Protein AF-A0A952XB92-F1 (afdb_monomer_lite)

Foldseek 3Di:
DDDDDDPDDPDPPPPPPQDWAAAPPPRDIDRPDDPVVVVRHDPVRVQVVQQVVCCVPVVGGDPVVPPLPPDQAAFADPVLFVVLCVVVVCAFPFARDNPQKGKDFPDPSHRNPPDDSVRIGIHHPCVVVVNDDGPDPDDDDD

Sequence (142 aa):
MTRPIDLDERMPVRHALFTTASCALCGAEIHVQFEYQQRGLCGFCADAAANLFMLAHAGEPLTWREQRASGKPKPVPEPMRWIVWQRDGFKCGRCGSSDMLRAVPKERGADGDKLPPEAIETVCNRCLSGRGHRKRRRGGGE

Structure (mmCIF, N/CA/C/O backbone):
data_AF-A0A952XB92-F1
#
_entry.id   AF-A0A952XB92-F1
#
loop_
_atom_site.group_PDB
_atom_site.id
_atom_site.type_symbol
_atom_site.label_atom_id
_atom_site.label_alt_id
_atom_site.label_comp_id
_atom_site.label_asym_id
_atom_site.label_entity_id
_atom_site.label_seq_id
_atom_site.pdbx_PDB_ins_code
_atom_site.Cartn_x
_atom_site.Cartn_y
_atom_site.Cartn_z
_atom_site.occupancy
_atom_site.B_iso_or_equiv
_atom_site.auth_seq_id
_atom_site.auth_comp_id
_atom_site.auth_asym_id
_atom_site.auth_atom_id
_atom_site.pdbx_PDB_model_num
ATOM 1 N N . MET A 1 1 ? 51.269 -44.741 -37.915 1.00 41.28 1 MET A N 1
ATOM 2 C CA . MET A 1 1 ? 52.158 -43.897 -37.088 1.00 41.28 1 MET A CA 1
ATOM 3 C C . MET A 1 1 ? 51.330 -42.740 -36.551 1.00 41.28 1 MET A C 1
ATOM 5 O O . MET A 1 1 ? 51.123 -41.759 -37.250 1.00 41.28 1 MET A O 1
ATOM 9 N N . THR A 1 2 ? 50.742 -42.918 -35.373 1.00 42.47 2 THR A N 1
ATOM 10 C CA . THR A 1 2 ? 49.904 -41.928 -34.683 1.00 42.47 2 THR A CA 1
ATOM 11 C C . THR A 1 2 ? 50.809 -40.945 -33.944 1.00 42.47 2 THR A C 1
ATOM 13 O O . THR A 1 2 ? 51.633 -41.357 -33.132 1.00 42.47 2 THR A O 1
ATOM 16 N N . ARG A 1 3 ? 50.701 -39.653 -34.267 1.00 45.12 3 ARG A N 1
ATOM 17 C CA . ARG A 1 3 ? 51.395 -38.585 -33.534 1.00 45.12 3 ARG A CA 1
ATOM 18 C C . ARG A 1 3 ? 50.714 -38.386 -32.172 1.00 45.12 3 ARG A C 1
ATOM 20 O O . ARG A 1 3 ? 49.483 -38.429 -32.134 1.00 45.12 3 ARG A O 1
ATOM 27 N N . PRO A 1 4 ? 51.466 -38.184 -31.079 1.00 48.16 4 PRO A N 1
ATOM 28 C CA . PRO A 1 4 ? 50.875 -37.843 -29.794 1.00 48.16 4 PRO A CA 1
ATOM 29 C C . PRO A 1 4 ? 50.261 -36.440 -29.875 1.00 48.16 4 PRO A C 1
ATOM 31 O O . PRO A 1 4 ? 50.814 -35.549 -30.519 1.00 48.16 4 PRO A O 1
ATOM 34 N N . ILE A 1 5 ? 49.092 -36.274 -29.259 1.00 54.22 5 ILE A N 1
ATOM 35 C CA . ILE A 1 5 ? 48.446 -34.974 -29.081 1.00 54.22 5 ILE A CA 1
ATOM 36 C C . ILE A 1 5 ? 49.160 -34.305 -27.908 1.00 54.22 5 ILE A C 1
ATOM 38 O O . ILE A 1 5 ? 49.138 -34.826 -26.794 1.00 54.22 5 ILE A O 1
ATOM 42 N N . ASP A 1 6 ? 49.831 -33.196 -28.197 1.00 47.94 6 ASP A N 1
ATOM 43 C CA . ASP A 1 6 ? 50.475 -32.333 -27.213 1.00 47.94 6 ASP A CA 1
ATOM 44 C C . ASP A 1 6 ? 49.399 -31.749 -26.280 1.00 47.94 6 ASP A C 1
ATOM 46 O O . ASP A 1 6 ? 48.475 -31.069 -26.728 1.00 47.94 6 ASP A O 1
ATOM 50 N N . LEU A 1 7 ? 49.477 -32.073 -24.988 1.00 49.56 7 LEU A N 1
ATOM 51 C CA . LEU A 1 7 ? 48.566 -31.616 -23.928 1.00 49.56 7 LEU A CA 1
ATOM 52 C C . LEU A 1 7 ? 49.181 -30.432 -23.166 1.00 49.56 7 LEU A C 1
ATOM 54 O O . LEU A 1 7 ? 49.143 -30.394 -21.937 1.00 49.56 7 LEU A O 1
ATOM 58 N N . ASP A 1 8 ? 49.758 -29.468 -23.883 1.00 49.62 8 ASP A N 1
ATOM 59 C CA . ASP A 1 8 ? 50.316 -28.260 -23.267 1.00 49.62 8 ASP A CA 1
ATOM 60 C C . ASP A 1 8 ? 49.952 -26.987 -24.043 1.00 49.62 8 ASP A C 1
ATOM 62 O O . ASP A 1 8 ? 50.792 -26.196 -24.461 1.00 49.62 8 ASP A O 1
ATOM 66 N N . GLU A 1 9 ? 48.649 -26.757 -24.207 1.00 47.06 9 GLU A N 1
ATOM 67 C CA . GLU A 1 9 ? 48.127 -25.409 -24.421 1.00 47.06 9 GLU A CA 1
ATOM 68 C C . GLU A 1 9 ? 47.341 -24.993 -23.181 1.00 47.06 9 GLU A C 1
ATOM 70 O O . GLU A 1 9 ? 46.121 -25.145 -23.077 1.00 47.06 9 GLU A O 1
ATOM 75 N N . ARG A 1 10 ? 48.074 -24.447 -22.206 1.00 50.38 10 ARG A N 1
ATOM 76 C CA . ARG A 1 10 ? 47.505 -23.575 -21.178 1.00 50.38 10 ARG A CA 1
ATOM 77 C C . ARG A 1 10 ? 46.726 -22.468 -21.884 1.00 50.38 10 ARG A C 1
ATOM 79 O O . ARG A 1 10 ? 47.305 -21.488 -22.349 1.00 50.38 10 ARG A O 1
ATOM 86 N N . MET A 1 11 ? 45.408 -22.641 -21.968 1.00 45.53 11 MET A N 1
ATOM 87 C CA . MET A 1 11 ? 44.497 -21.609 -22.443 1.00 45.53 11 MET A CA 1
ATOM 88 C C . MET A 1 11 ? 44.779 -20.321 -21.661 1.00 45.53 11 MET A C 1
ATOM 90 O O . MET A 1 11 ? 44.804 -20.364 -20.425 1.00 45.53 11 MET A O 1
ATOM 94 N N . PRO A 1 12 ? 44.962 -19.167 -22.325 1.00 45.03 12 PRO A N 1
ATOM 95 C CA . PRO A 1 12 ? 44.914 -17.913 -21.605 1.00 45.03 12 PRO A CA 1
ATOM 96 C C . PRO A 1 12 ? 43.539 -17.850 -20.948 1.00 45.03 12 PRO A C 1
ATOM 98 O O . PRO A 1 12 ? 42.518 -18.029 -21.619 1.00 45.03 12 PRO A O 1
ATOM 101 N N . VAL A 1 13 ? 43.520 -17.634 -19.632 1.00 49.28 13 VAL A N 1
ATOM 102 C CA . VAL A 1 13 ? 42.318 -17.271 -18.887 1.00 49.28 13 VAL A CA 1
ATOM 103 C C . VAL A 1 13 ? 41.798 -16.011 -19.565 1.00 49.28 13 VAL A C 1
ATOM 105 O O . VAL A 1 13 ? 42.280 -14.909 -19.313 1.00 49.28 13 VAL A O 1
ATOM 108 N N . ARG A 1 14 ? 40.890 -16.177 -20.532 1.00 48.19 14 ARG A N 1
ATOM 109 C CA . ARG A 1 14 ? 40.203 -15.062 -21.161 1.00 48.19 14 ARG A CA 1
ATOM 110 C C . ARG A 1 14 ? 39.457 -14.411 -20.016 1.00 48.19 14 ARG A C 1
ATOM 112 O O . ARG A 1 14 ? 38.478 -14.973 -19.532 1.00 48.19 14 ARG A O 1
ATOM 119 N N . HIS A 1 15 ? 39.946 -13.262 -19.552 1.00 45.81 15 HIS A N 1
ATOM 120 C CA . HIS A 1 15 ? 39.108 -12.313 -18.844 1.00 45.81 15 HIS A CA 1
ATOM 121 C C . HIS A 1 15 ? 37.810 -12.258 -19.640 1.00 45.81 15 HIS A C 1
ATOM 123 O O . HIS A 1 15 ? 37.840 -11.908 -20.822 1.00 45.81 15 HIS A O 1
ATOM 129 N N . ALA A 1 16 ? 36.717 -12.747 -19.052 1.00 50.38 16 ALA A N 1
ATOM 130 C CA . ALA A 1 16 ? 35.415 -12.681 -19.676 1.00 50.38 16 ALA A CA 1
ATOM 131 C C . ALA A 1 16 ? 35.172 -11.196 -19.927 1.00 50.38 16 ALA A C 1
ATOM 133 O O . ALA A 1 16 ? 34.921 -10.434 -18.996 1.00 50.38 16 ALA A O 1
ATOM 134 N N . LEU A 1 17 ? 35.371 -10.766 -21.172 1.00 53.34 17 LEU A N 1
ATOM 135 C CA . LEU A 1 17 ? 34.982 -9.447 -21.616 1.00 53.34 17 LEU A CA 1
ATOM 136 C C . LEU A 1 17 ? 33.471 -9.459 -21.459 1.00 53.34 17 LEU A C 1
ATOM 138 O O . LEU A 1 17 ? 32.770 -10.062 -22.273 1.00 53.34 17 LEU A O 1
ATOM 142 N N . PHE A 1 18 ? 32.984 -8.910 -20.345 1.00 56.97 18 PHE A N 1
ATOM 143 C CA . PHE A 1 18 ? 31.567 -8.682 -20.145 1.00 56.97 18 PHE A CA 1
ATOM 144 C C . PHE A 1 18 ? 31.101 -7.942 -21.388 1.00 56.97 18 PHE A C 1
ATOM 146 O O . PHE A 1 18 ? 31.520 -6.813 -21.632 1.00 56.97 18 PHE A O 1
ATOM 153 N N . THR A 1 19 ? 30.334 -8.626 -22.234 1.00 75.50 19 THR A N 1
ATOM 154 C CA . THR A 1 19 ? 29.838 -8.009 -23.454 1.00 75.50 19 THR A CA 1
ATOM 155 C C . THR A 1 19 ? 28.846 -6.960 -22.991 1.00 75.50 19 THR A C 1
ATOM 157 O O . THR A 1 19 ? 27.830 -7.291 -22.374 1.00 75.50 19 THR A O 1
ATOM 160 N N . THR A 1 20 ? 29.205 -5.696 -23.179 1.00 80.38 20 THR A N 1
ATOM 161 C CA . THR A 1 20 ? 28.315 -4.577 -22.918 1.00 80.38 20 THR A CA 1
ATOM 162 C C . THR A 1 20 ? 27.513 -4.300 -24.182 1.00 80.38 20 THR A C 1
ATOM 164 O O . THR A 1 20 ? 28.023 -4.368 -25.300 1.00 80.38 20 THR A O 1
ATOM 167 N N . ALA A 1 21 ? 26.220 -4.061 -24.009 1.00 85.44 21 ALA A N 1
ATOM 168 C CA . ALA A 1 21 ? 25.289 -3.703 -25.070 1.00 85.44 21 ALA A CA 1
ATOM 169 C C . ALA A 1 21 ? 24.473 -2.486 -24.628 1.00 85.44 21 ALA A C 1
ATOM 171 O 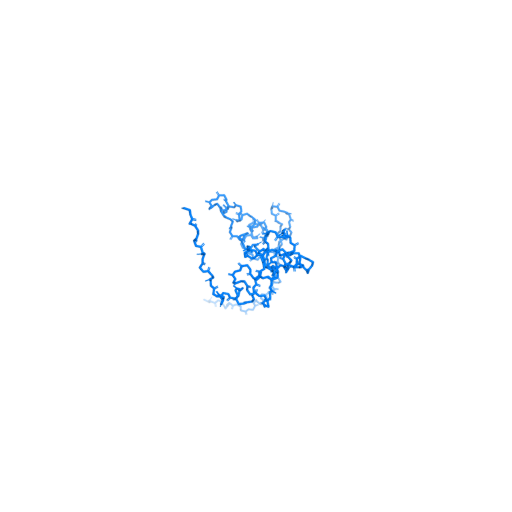O . ALA A 1 21 ? 24.442 -2.153 -23.445 1.00 85.44 21 ALA A O 1
ATOM 172 N N . SER A 1 22 ? 23.789 -1.826 -25.556 1.00 92.31 22 SER A N 1
ATOM 173 C CA . SER A 1 22 ? 22.835 -0.767 -25.229 1.00 92.31 22 SER A CA 1
ATOM 174 C C . SER A 1 22 ? 21.402 -1.285 -25.309 1.00 92.31 22 SER A C 1
ATOM 176 O O . SER A 1 22 ? 21.061 -2.134 -26.136 1.00 92.31 22 SER A O 1
ATOM 178 N N . CYS A 1 23 ? 20.540 -0.779 -24.430 1.00 94.44 23 CYS A N 1
ATOM 179 C CA . CYS A 1 23 ? 19.125 -1.092 -24.481 1.00 94.44 23 CYS A CA 1
ATOM 180 C C . CYS A 1 23 ? 18.481 -0.443 -25.705 1.00 94.44 23 CYS A C 1
ATOM 182 O O . CYS A 1 23 ? 18.512 0.778 -25.841 1.00 94.44 23 CYS A O 1
ATOM 184 N N . ALA A 1 24 ? 17.802 -1.232 -26.533 1.00 93.69 24 ALA A N 1
ATOM 185 C CA . ALA A 1 24 ? 17.100 -0.746 -27.717 1.00 93.69 24 ALA A CA 1
ATOM 186 C C . ALA A 1 24 ? 15.928 0.201 -27.393 1.00 93.69 24 ALA A C 1
ATOM 188 O O . ALA A 1 24 ? 15.530 0.987 -28.247 1.00 93.69 24 ALA A O 1
ATOM 189 N N . LEU A 1 25 ? 15.372 0.135 -26.176 1.00 93.62 25 LEU A N 1
ATOM 190 C CA . LEU A 1 25 ? 14.232 0.964 -25.768 1.00 93.62 25 LEU A CA 1
ATOM 191 C C . LEU A 1 25 ? 14.638 2.241 -25.031 1.00 93.62 25 LEU A C 1
ATOM 193 O O . LEU A 1 25 ? 14.057 3.291 -25.281 1.00 93.62 25 LEU A O 1
ATOM 197 N N . CYS A 1 26 ? 15.606 2.167 -24.114 1.00 94.44 26 CYS A N 1
ATOM 198 C CA . CYS A 1 26 ? 15.967 3.308 -23.264 1.00 94.44 26 CYS A CA 1
ATOM 199 C C . CYS A 1 26 ? 17.422 3.771 -23.398 1.00 94.44 26 CYS A C 1
ATOM 201 O O . CYS A 1 26 ? 17.816 4.716 -22.722 1.00 94.44 26 CYS A O 1
ATOM 203 N N . GLY A 1 27 ? 18.238 3.108 -24.220 1.00 92.62 27 GLY A N 1
ATOM 204 C CA . GLY A 1 27 ? 19.648 3.452 -24.417 1.00 92.62 27 GLY A CA 1
ATOM 205 C C . GLY A 1 27 ? 20.574 3.124 -23.241 1.00 92.62 27 GLY A C 1
ATOM 206 O O . GLY A 1 27 ? 21.768 3.387 -23.339 1.00 92.62 27 GLY A O 1
ATOM 207 N N . ALA A 1 28 ? 20.066 2.545 -22.147 1.00 90.75 28 ALA A N 1
ATOM 208 C CA . ALA A 1 28 ? 20.882 2.185 -20.987 1.00 90.75 28 ALA A CA 1
ATOM 209 C C . ALA A 1 28 ? 21.967 1.161 -21.347 1.00 90.75 28 ALA A C 1
ATOM 211 O O . ALA A 1 28 ? 21.714 0.243 -22.128 1.00 90.75 28 ALA A O 1
ATOM 212 N N . GLU A 1 29 ? 23.144 1.283 -20.738 1.00 92.56 29 GLU A N 1
ATOM 213 C CA . GLU A 1 29 ? 24.196 0.274 -20.847 1.00 92.56 29 GLU A CA 1
ATOM 214 C C . GLU A 1 29 ? 23.787 -1.006 -20.102 1.00 92.56 29 GLU A C 1
ATOM 216 O O . GLU A 1 29 ? 23.246 -0.972 -18.995 1.00 92.56 29 GLU A O 1
ATOM 221 N N . ILE A 1 30 ? 24.010 -2.152 -20.738 1.00 91.81 30 ILE A N 1
ATOM 222 C CA . ILE A 1 30 ? 23.609 -3.471 -20.265 1.00 91.81 30 ILE A CA 1
ATOM 223 C C . ILE A 1 30 ? 24.833 -4.374 -20.238 1.00 91.81 30 ILE A C 1
ATOM 225 O O . ILE A 1 30 ? 25.478 -4.587 -21.261 1.00 91.81 30 ILE A O 1
ATOM 229 N N . HIS A 1 31 ? 25.079 -5.002 -19.093 1.00 90.25 31 HIS A N 1
ATOM 230 C CA . HIS A 1 31 ? 25.948 -6.171 -19.018 1.00 90.25 31 HIS A CA 1
ATOM 231 C C . HIS A 1 31 ? 25.152 -7.413 -19.406 1.00 90.25 31 HIS A C 1
ATOM 233 O O . HIS A 1 31 ? 24.163 -7.742 -18.749 1.00 90.25 31 HIS A O 1
ATOM 239 N N . VAL A 1 32 ? 25.565 -8.093 -20.473 1.00 86.12 32 VAL A N 1
ATOM 240 C CA . VAL A 1 32 ? 24.842 -9.253 -20.997 1.00 86.12 32 VAL A CA 1
ATOM 241 C C . VAL A 1 32 ? 25.096 -10.479 -20.113 1.00 86.12 32 VAL A C 1
ATOM 243 O O . VAL A 1 32 ? 26.168 -11.077 -20.146 1.00 86.12 32 VAL A O 1
ATOM 246 N N . GLN A 1 33 ? 24.094 -10.846 -19.316 1.00 89.31 33 GLN A N 1
ATOM 247 C CA . GLN A 1 33 ? 24.065 -12.019 -18.431 1.00 89.31 33 GLN A CA 1
ATOM 248 C C . GLN A 1 33 ? 22.853 -12.925 -18.708 1.00 89.31 33 GLN A C 1
ATOM 250 O O . GLN A 1 33 ? 22.948 -14.142 -18.586 1.00 89.31 33 GLN A O 1
ATOM 255 N N . PHE A 1 34 ? 21.724 -12.342 -19.113 1.00 89.75 34 PHE A N 1
ATOM 256 C CA . PHE A 1 34 ? 20.452 -13.021 -19.360 1.00 89.75 34 PHE A CA 1
ATOM 257 C C . PHE A 1 34 ? 20.031 -12.937 -20.835 1.00 89.75 34 PHE A C 1
ATOM 259 O O . PHE A 1 34 ? 20.431 -12.028 -21.562 1.00 89.75 34 PHE A O 1
ATOM 266 N N . GLU A 1 35 ? 19.166 -13.852 -21.283 1.00 90.62 35 GLU A N 1
ATOM 267 C CA . GLU A 1 35 ? 18.726 -13.921 -22.687 1.00 90.62 35 GLU A CA 1
ATOM 268 C C . GLU A 1 35 ? 18.015 -12.636 -23.155 1.00 90.62 35 GLU A C 1
ATOM 270 O O . GLU A 1 35 ? 18.244 -12.163 -24.267 1.00 90.62 35 GLU A O 1
ATOM 275 N N . TYR A 1 36 ? 17.212 -11.997 -22.297 1.00 90.69 36 TYR A N 1
ATOM 276 C CA . TYR A 1 36 ? 16.559 -10.728 -22.647 1.00 90.69 36 TYR A CA 1
ATOM 277 C C . TYR A 1 36 ? 17.574 -9.594 -22.904 1.00 90.69 36 TYR A C 1
ATOM 279 O O . TYR A 1 36 ? 17.312 -8.707 -23.714 1.00 90.69 36 TYR A O 1
ATOM 287 N N . GLN A 1 37 ? 18.760 -9.653 -22.286 1.00 92.69 37 GLN A N 1
ATOM 288 C CA . GLN A 1 37 ? 19.850 -8.696 -22.511 1.00 92.69 37 GLN A CA 1
ATOM 289 C C . GLN A 1 37 ? 20.569 -8.963 -23.832 1.00 92.69 37 GLN A C 1
ATOM 291 O O . GLN A 1 37 ? 20.923 -8.014 -24.526 1.00 92.69 37 GLN A O 1
ATOM 296 N N . GLN A 1 38 ? 20.709 -10.234 -24.228 1.00 89.88 38 GLN A N 1
ATOM 297 C CA . GLN A 1 38 ? 21.206 -10.605 -25.562 1.00 89.88 38 GLN A CA 1
ATOM 298 C C . GLN A 1 38 ? 20.285 -10.085 -26.677 1.00 89.88 38 GLN A C 1
ATOM 300 O O . GLN A 1 38 ? 20.742 -9.793 -27.777 1.00 89.88 38 GLN A O 1
ATOM 305 N N . ARG A 1 39 ? 18.991 -9.915 -26.377 1.00 90.44 39 ARG A N 1
ATOM 306 C CA . ARG A 1 39 ? 17.988 -9.309 -27.270 1.00 90.44 39 ARG A CA 1
ATOM 307 C C . ARG A 1 39 ? 17.927 -7.776 -27.184 1.00 90.44 39 ARG A C 1
ATOM 309 O O . ARG A 1 39 ? 17.035 -7.174 -27.772 1.00 90.44 39 ARG A O 1
ATOM 316 N N . GLY A 1 40 ? 18.848 -7.140 -26.455 1.00 92.62 40 GLY A N 1
ATOM 317 C CA . GLY A 1 40 ? 18.946 -5.681 -26.362 1.00 92.62 40 GLY A CA 1
ATOM 318 C C . GLY A 1 40 ? 17.968 -5.032 -25.379 1.00 92.62 40 GLY A C 1
ATOM 319 O O . GLY A 1 40 ? 17.680 -3.842 -25.502 1.00 92.62 40 GLY A O 1
ATOM 320 N N . LEU A 1 41 ? 17.434 -5.765 -24.398 1.00 94.69 41 LEU A N 1
ATOM 321 C CA . LEU A 1 41 ? 16.574 -5.193 -23.357 1.00 94.69 41 LEU A CA 1
ATOM 322 C C . LEU A 1 41 ? 17.295 -5.139 -22.011 1.00 94.69 41 LEU A C 1
ATOM 324 O O . LEU A 1 41 ? 17.883 -6.120 -21.558 1.00 94.69 41 LEU A O 1
ATOM 328 N N . CYS A 1 42 ? 17.224 -3.995 -21.330 1.00 94.75 42 CYS A N 1
ATOM 329 C CA . CYS A 1 42 ? 17.617 -3.925 -19.927 1.00 94.75 42 CYS A CA 1
ATOM 330 C C . CYS A 1 42 ? 16.528 -4.573 -19.059 1.00 94.75 42 CYS A C 1
ATOM 332 O O . CYS A 1 42 ? 15.390 -4.740 -19.502 1.00 94.75 42 CYS A O 1
ATOM 334 N N . GLY A 1 43 ? 16.855 -4.919 -17.810 1.00 90.75 43 GLY A N 1
ATOM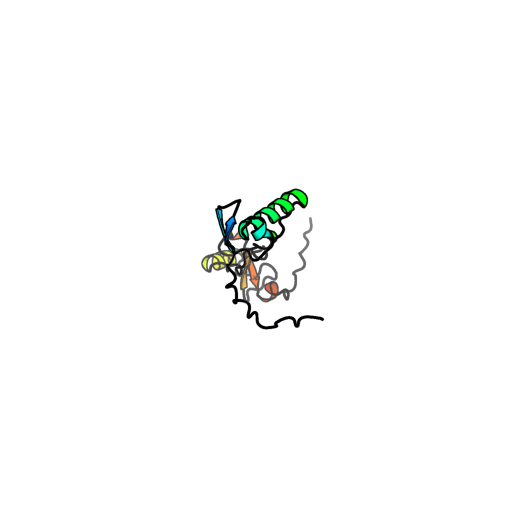 335 C CA . GLY A 1 43 ? 15.906 -5.600 -16.918 1.00 90.75 43 GLY A CA 1
ATOM 336 C C . GLY A 1 43 ? 14.604 -4.819 -16.718 1.00 90.75 43 GLY A C 1
ATOM 337 O O . GLY A 1 43 ? 13.526 -5.399 -16.765 1.00 90.75 43 GLY A O 1
ATOM 338 N N . PHE A 1 44 ? 14.696 -3.493 -16.595 1.00 92.06 44 PHE A N 1
ATOM 339 C CA . PHE A 1 44 ? 13.527 -2.628 -16.433 1.00 92.06 44 PHE A CA 1
ATOM 340 C C . PHE A 1 44 ? 12.619 -2.630 -17.670 1.00 92.06 44 PHE A C 1
ATOM 342 O O . PHE A 1 44 ? 11.410 -2.808 -17.564 1.00 92.06 44 PHE A O 1
ATOM 349 N N . CYS A 1 45 ? 13.200 -2.471 -18.860 1.00 94.56 45 CYS A N 1
ATOM 350 C CA . CYS A 1 45 ? 12.445 -2.479 -20.109 1.00 94.56 45 CYS A CA 1
ATOM 351 C C . CYS A 1 45 ? 11.863 -3.861 -20.434 1.00 94.56 45 CYS A C 1
ATOM 353 O O . CYS A 1 45 ? 10.770 -3.937 -20.989 1.00 94.56 45 CYS A O 1
ATOM 355 N N . ALA A 1 46 ? 12.558 -4.941 -20.070 1.00 95.19 46 ALA A N 1
ATOM 356 C CA . ALA A 1 46 ? 12.046 -6.301 -20.202 1.00 95.19 46 ALA A CA 1
ATOM 357 C C . ALA A 1 46 ? 10.840 -6.546 -19.279 1.00 95.19 46 ALA A C 1
ATOM 359 O O . ALA A 1 46 ? 9.818 -7.050 -19.744 1.00 95.19 46 ALA A O 1
ATOM 360 N N . ASP A 1 47 ? 10.918 -6.130 -18.008 1.00 93.06 47 ASP A N 1
ATOM 361 C CA . ASP A 1 47 ? 9.788 -6.198 -17.071 1.00 93.06 47 ASP A CA 1
ATOM 362 C C . ASP A 1 47 ? 8.597 -5.368 -17.574 1.00 93.06 47 ASP A C 1
ATOM 364 O O . ASP A 1 47 ? 7.468 -5.858 -17.621 1.00 93.06 47 ASP A O 1
ATOM 368 N N . ALA A 1 48 ? 8.841 -4.143 -18.046 1.00 91.94 48 ALA A N 1
ATOM 369 C CA . ALA A 1 48 ? 7.783 -3.295 -18.582 1.00 91.94 48 ALA A CA 1
ATOM 370 C C . ALA A 1 48 ? 7.103 -3.909 -19.814 1.00 91.94 48 ALA A C 1
ATOM 372 O O . ALA A 1 48 ? 5.874 -3.943 -19.885 1.00 91.94 48 ALA A O 1
ATOM 373 N N . ALA A 1 49 ? 7.882 -4.446 -20.758 1.00 94.50 49 ALA A N 1
ATOM 374 C CA . ALA A 1 49 ? 7.347 -5.121 -21.936 1.00 94.50 49 ALA A CA 1
ATOM 375 C C . ALA A 1 49 ? 6.507 -6.353 -21.558 1.00 94.50 49 ALA A C 1
ATOM 377 O O . ALA A 1 49 ? 5.411 -6.534 -22.091 1.00 94.50 49 ALA A O 1
ATOM 378 N N . ALA A 1 50 ? 6.974 -7.164 -20.603 1.00 94.00 50 ALA A N 1
ATOM 379 C CA . ALA A 1 50 ? 6.244 -8.335 -20.123 1.00 94.00 50 ALA A CA 1
ATOM 380 C C . ALA A 1 50 ? 4.911 -7.954 -19.453 1.00 94.00 50 ALA A C 1
ATOM 382 O O . ALA A 1 50 ? 3.879 -8.569 -19.727 1.00 94.00 50 ALA A O 1
ATOM 383 N N . ASN A 1 51 ? 4.902 -6.913 -18.616 1.00 93.56 51 ASN A N 1
ATOM 384 C CA . ASN A 1 51 ? 3.681 -6.444 -17.961 1.00 93.56 51 ASN A CA 1
ATOM 385 C C . ASN A 1 51 ? 2.676 -5.841 -18.944 1.00 93.56 51 ASN A C 1
ATOM 387 O O . ASN A 1 51 ? 1.488 -6.135 -18.833 1.00 93.56 51 ASN A O 1
ATOM 391 N N . LEU A 1 52 ? 3.131 -5.044 -19.916 1.00 94.00 52 LEU A N 1
ATOM 392 C CA . LEU A 1 52 ? 2.262 -4.497 -20.963 1.00 94.00 52 LEU A CA 1
ATOM 393 C C . LEU A 1 52 ? 1.649 -5.606 -21.824 1.00 94.00 52 LEU A C 1
ATOM 395 O O . LEU A 1 52 ? 0.457 -5.557 -22.125 1.00 94.00 52 LEU A O 1
ATOM 399 N N . PHE A 1 53 ? 2.435 -6.627 -22.174 1.00 95.50 53 PHE A N 1
ATOM 400 C CA . PHE A 1 53 ? 1.936 -7.788 -22.904 1.00 95.50 53 PHE A CA 1
ATOM 401 C C . PHE A 1 53 ? 0.837 -8.511 -22.119 1.00 95.50 53 PHE A C 1
ATOM 403 O O . PHE A 1 53 ? -0.246 -8.751 -22.654 1.00 95.50 53 PHE A O 1
ATOM 410 N N . MET A 1 54 ? 1.084 -8.815 -20.843 1.00 94.88 54 MET A N 1
ATOM 411 C CA . MET A 1 54 ? 0.108 -9.505 -19.998 1.00 94.88 54 MET A CA 1
ATOM 412 C C . MET A 1 54 ? -1.147 -8.663 -19.767 1.00 94.88 54 MET A C 1
ATOM 414 O O . MET A 1 54 ? -2.256 -9.183 -19.863 1.00 94.88 54 MET A O 1
ATOM 418 N N . LEU A 1 55 ? -1.003 -7.352 -19.575 1.00 88.88 55 LEU A N 1
ATOM 419 C CA . LEU A 1 55 ? -2.146 -6.454 -19.449 1.00 88.88 55 LEU A CA 1
ATOM 420 C C . LEU A 1 55 ? -3.023 -6.475 -20.710 1.00 88.88 55 LEU A C 1
ATOM 422 O O . LEU A 1 55 ? -4.245 -6.530 -20.597 1.00 88.88 55 LEU A O 1
ATOM 426 N N . ALA A 1 56 ? -2.411 -6.486 -21.897 1.00 95.25 56 ALA A N 1
ATOM 427 C CA . ALA A 1 56 ? -3.133 -6.511 -23.166 1.00 95.25 56 ALA A CA 1
ATOM 428 C C . ALA A 1 56 ? -3.855 -7.844 -23.445 1.00 95.25 56 ALA A C 1
ATOM 430 O O . ALA A 1 56 ? -4.896 -7.834 -24.097 1.00 95.25 56 ALA A O 1
ATOM 431 N N . HIS A 1 57 ? -3.332 -8.977 -22.962 1.00 96.75 57 HIS A N 1
ATOM 432 C CA . HIS A 1 57 ? -3.840 -10.310 -23.332 1.00 96.75 57 HIS A CA 1
ATOM 433 C C . HIS A 1 57 ? -4.595 -11.031 -22.210 1.00 96.75 57 HIS A C 1
ATOM 435 O O . HIS A 1 57 ? -5.539 -11.768 -22.481 1.00 96.75 57 HIS A O 1
ATOM 441 N N . ALA A 1 58 ? -4.193 -10.830 -20.958 1.00 92.62 58 ALA A N 1
ATOM 442 C CA . ALA A 1 58 ? -4.804 -11.437 -19.778 1.00 9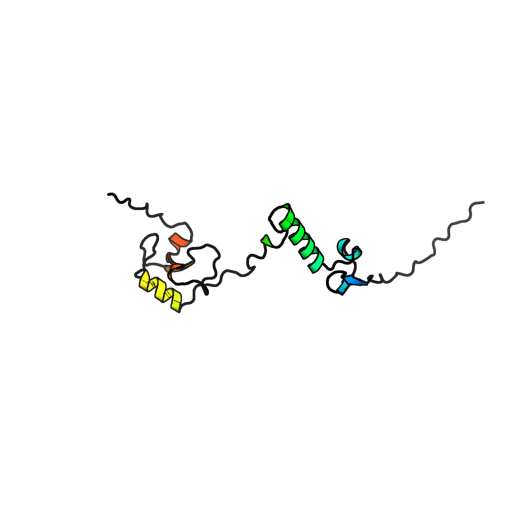2.62 58 ALA A CA 1
ATOM 443 C C . ALA A 1 58 ? -5.640 -10.436 -18.959 1.00 92.62 58 ALA A C 1
ATOM 445 O O . ALA A 1 58 ? -6.316 -10.832 -18.014 1.00 92.62 58 ALA A O 1
ATOM 446 N N . GLY A 1 59 ? -5.597 -9.140 -19.299 1.00 90.25 59 GLY A N 1
ATOM 447 C CA . GLY A 1 59 ? -6.266 -8.080 -18.537 1.00 90.25 59 GLY A CA 1
ATOM 448 C C . GLY A 1 59 ? -5.565 -7.739 -17.218 1.00 90.25 59 GLY A C 1
ATOM 449 O O . GLY A 1 59 ? -6.101 -6.993 -16.399 1.00 90.25 59 GLY A O 1
ATOM 450 N N . GLU A 1 60 ? -4.367 -8.280 -16.991 1.00 86.06 60 GLU A N 1
ATOM 451 C CA . GLU A 1 60 ? -3.631 -8.129 -15.745 1.00 86.06 60 GLU A CA 1
ATOM 452 C C . GLU A 1 60 ? -2.110 -8.118 -15.935 1.00 86.06 60 GLU A C 1
ATOM 454 O O . GLU A 1 60 ? -1.605 -8.871 -16.760 1.00 86.06 60 GLU A O 1
ATOM 459 N N . PRO A 1 61 ? -1.353 -7.294 -15.183 1.00 89.62 61 PRO A N 1
ATOM 460 C CA . PRO A 1 61 ? 0.103 -7.276 -15.288 1.00 89.62 61 PRO A CA 1
ATOM 461 C C . PRO A 1 61 ? 0.738 -8.484 -14.577 1.00 89.62 61 PRO A C 1
ATOM 463 O O . PRO A 1 61 ? 0.187 -8.991 -13.599 1.00 89.62 61 PRO A O 1
ATOM 466 N N . LEU A 1 62 ? 1.920 -8.907 -15.040 1.00 86.88 62 LEU A N 1
ATOM 467 C CA . LEU A 1 62 ? 2.657 -10.065 -14.517 1.00 86.88 62 LEU A CA 1
ATOM 468 C C . LEU A 1 62 ? 3.232 -9.824 -13.113 1.00 86.88 62 LEU A C 1
ATOM 470 O O . LEU A 1 62 ? 2.991 -10.608 -12.202 1.00 86.88 62 LEU A O 1
ATOM 474 N N . THR A 1 63 ? 3.996 -8.742 -12.940 1.00 81.62 63 THR A N 1
ATOM 475 C CA . THR A 1 63 ? 4.766 -8.431 -11.719 1.00 81.62 63 THR A CA 1
ATOM 476 C C . THR A 1 63 ? 4.295 -7.139 -11.046 1.00 81.62 63 THR A C 1
ATOM 478 O O . THR A 1 63 ? 4.459 -6.974 -9.838 1.00 81.62 63 THR A O 1
ATOM 481 N N . TRP A 1 64 ? 3.618 -6.230 -11.766 1.00 78.50 64 TRP A N 1
ATOM 482 C CA . TRP A 1 64 ? 3.137 -4.963 -11.185 1.00 78.50 64 TRP A CA 1
ATOM 483 C C . TRP A 1 64 ? 1.981 -5.127 -10.184 1.00 78.50 64 TRP A C 1
ATOM 485 O O . TRP A 1 64 ? 1.622 -4.174 -9.495 1.00 78.50 64 TRP A O 1
ATOM 495 N N . ARG A 1 65 ? 1.414 -6.333 -10.045 1.00 59.66 65 ARG A N 1
ATOM 496 C CA . ARG A 1 65 ? 0.388 -6.643 -9.031 1.00 59.66 65 ARG A CA 1
ATOM 497 C C . ARG A 1 65 ? 0.898 -6.527 -7.595 1.00 59.66 65 ARG A C 1
ATOM 499 O O . ARG A 1 65 ? 0.117 -6.205 -6.699 1.00 59.66 65 ARG A O 1
ATOM 506 N N . GLU A 1 66 ? 2.190 -6.773 -7.384 1.00 52.19 66 GLU A N 1
ATOM 507 C CA . GLU A 1 66 ? 2.824 -6.830 -6.062 1.00 52.19 66 GLU A CA 1
ATOM 508 C C . GLU A 1 66 ? 3.504 -5.529 -5.630 1.00 52.19 66 GLU A C 1
ATOM 510 O O . GLU A 1 66 ? 3.934 -5.427 -4.485 1.00 52.19 66 GLU A O 1
ATOM 515 N N . GLN A 1 67 ? 3.465 -4.463 -6.439 1.00 51.22 67 GLN A N 1
ATOM 516 C CA . GLN A 1 67 ? 3.766 -3.108 -5.948 1.00 51.22 67 GLN A CA 1
ATOM 517 C C . GLN A 1 67 ? 2.644 -2.536 -5.049 1.00 51.22 67 GLN A C 1
ATOM 519 O O . GLN A 1 67 ? 2.462 -1.324 -4.938 1.00 51.22 67 GLN A O 1
ATOM 524 N N . ARG A 1 68 ? 1.898 -3.394 -4.338 1.00 49.75 68 ARG A N 1
ATOM 525 C CA . ARG A 1 68 ? 1.193 -2.992 -3.118 1.00 49.75 68 ARG A CA 1
ATOM 526 C C . ARG A 1 68 ? 2.268 -2.620 -2.108 1.00 49.75 68 ARG A C 1
ATOM 528 O O . ARG A 1 68 ? 2.911 -3.509 -1.566 1.00 49.75 68 ARG A O 1
ATOM 535 N N . ALA A 1 69 ? 2.478 -1.313 -1.942 1.00 51.38 69 ALA A N 1
ATOM 536 C CA . ALA A 1 69 ? 3.356 -0.661 -0.974 1.00 51.38 69 ALA A CA 1
ATOM 537 C C . ALA A 1 69 ? 4.027 -1.638 0.008 1.00 51.38 69 ALA A C 1
ATOM 539 O O . ALA A 1 69 ? 3.413 -2.087 0.972 1.00 51.38 69 ALA A O 1
ATOM 540 N N . SER A 1 70 ? 5.311 -1.927 -0.198 1.00 54.16 70 SER A N 1
ATOM 541 C CA . SER A 1 70 ? 6.145 -2.732 0.709 1.00 54.16 70 SER A CA 1
ATOM 542 C C . SER A 1 70 ? 6.364 -2.080 2.090 1.00 54.16 70 SER A C 1
ATOM 544 O O . SER A 1 70 ? 7.159 -2.556 2.900 1.00 54.16 70 SER A O 1
ATOM 546 N N . GLY A 1 71 ? 5.651 -0.992 2.391 1.00 59.91 71 GLY A N 1
ATOM 547 C CA . GLY A 1 71 ? 5.637 -0.340 3.688 1.00 59.91 71 GLY A CA 1
ATOM 548 C C . GLY A 1 71 ? 4.590 -0.954 4.610 1.00 59.91 71 GLY A C 1
ATOM 549 O O . GLY A 1 71 ? 3.458 -1.226 4.213 1.00 59.91 71 GLY A O 1
ATOM 550 N N . LYS A 1 72 ? 4.942 -1.121 5.889 1.00 69.25 72 LYS A N 1
ATOM 551 C CA . LYS A 1 72 ? 3.927 -1.303 6.935 1.00 69.25 72 LYS A CA 1
ATOM 552 C C . LYS A 1 72 ? 2.953 -0.115 6.8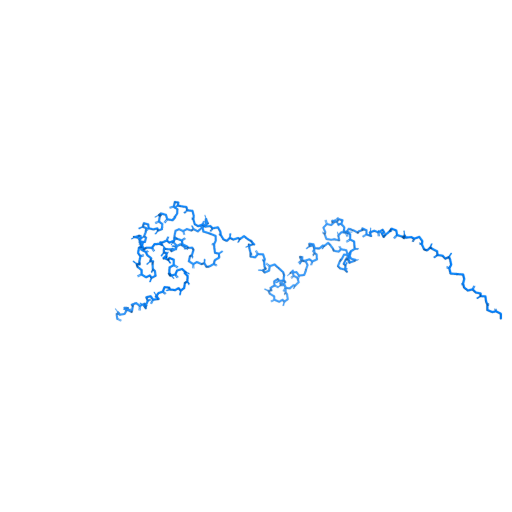50 1.00 69.25 72 LYS A C 1
ATOM 554 O O . LYS A 1 72 ? 3.449 1.013 6.790 1.00 69.25 72 LYS A O 1
ATOM 559 N N . PRO A 1 73 ? 1.625 -0.337 6.874 1.00 76.25 73 PRO A N 1
ATOM 560 C CA . PRO A 1 73 ? 0.658 0.752 6.847 1.00 76.25 73 PRO A CA 1
ATOM 561 C C . PRO A 1 73 ? 0.980 1.764 7.936 1.00 76.25 73 PRO A C 1
ATOM 563 O O . PRO A 1 73 ? 1.276 1.385 9.080 1.00 76.25 73 PRO A O 1
ATOM 566 N N . LYS A 1 74 ? 0.945 3.046 7.586 1.00 85.94 74 LYS A N 1
ATOM 567 C CA . LYS A 1 74 ? 1.240 4.086 8.566 1.00 85.94 74 LYS A CA 1
ATOM 568 C C . LYS A 1 74 ? 0.145 4.147 9.637 1.00 85.94 74 LYS A C 1
ATOM 570 O O . LYS A 1 74 ? -1.037 3.965 9.328 1.00 85.94 74 LYS A O 1
ATOM 575 N N . PRO A 1 75 ? 0.509 4.386 10.908 1.00 88.69 75 PRO A N 1
ATOM 576 C CA . PRO A 1 75 ? -0.465 4.491 11.986 1.00 88.69 75 PRO A CA 1
ATOM 577 C C . PRO A 1 75 ? -1.312 5.764 11.859 1.00 88.69 75 PRO A C 1
ATOM 579 O O . PRO A 1 75 ? -0.882 6.759 11.283 1.00 88.69 75 PRO A O 1
ATOM 582 N N . VAL A 1 76 ? -2.500 5.751 12.470 1.00 91.12 76 VAL A N 1
ATOM 583 C CA . VAL A 1 76 ? -3.352 6.943 12.593 1.00 91.12 76 VAL A CA 1
ATOM 584 C C . VAL A 1 76 ? -2.668 7.983 13.503 1.00 91.12 76 VAL A C 1
ATOM 586 O O . VAL A 1 76 ? -2.328 7.645 14.648 1.00 91.12 76 VAL A O 1
ATOM 589 N N . PRO A 1 77 ? -2.486 9.240 13.049 1.00 93.31 77 PRO A N 1
ATOM 590 C CA . PRO A 1 77 ? -1.877 10.308 13.841 1.00 93.31 77 PRO A CA 1
ATOM 591 C C . PRO A 1 77 ? -2.601 10.550 15.170 1.00 93.31 77 PRO A C 1
ATOM 593 O O . PRO A 1 77 ? -3.813 10.383 15.273 1.00 93.31 77 PRO A O 1
ATOM 596 N N . GLU A 1 78 ? -1.875 10.968 16.207 1.00 93.75 78 GLU A N 1
ATOM 597 C CA . GLU A 1 78 ? -2.455 11.195 17.541 1.00 93.75 78 GLU A CA 1
ATOM 598 C C . GLU A 1 78 ? -3.626 12.188 17.581 1.00 93.75 78 GLU A C 1
ATOM 600 O O . GLU A 1 78 ? -4.654 11.828 18.160 1.00 93.75 78 GLU A O 1
ATOM 605 N N . PRO A 1 79 ? -3.560 13.364 16.926 1.00 94.06 79 PRO A N 1
ATOM 606 C CA . PRO A 1 79 ? -4.694 14.288 16.914 1.00 94.06 79 PRO A CA 1
ATOM 607 C C . PRO A 1 79 ? -5.944 13.647 16.300 1.00 94.06 79 PRO A C 1
ATOM 609 O O . PRO A 1 79 ? -7.052 13.794 16.810 1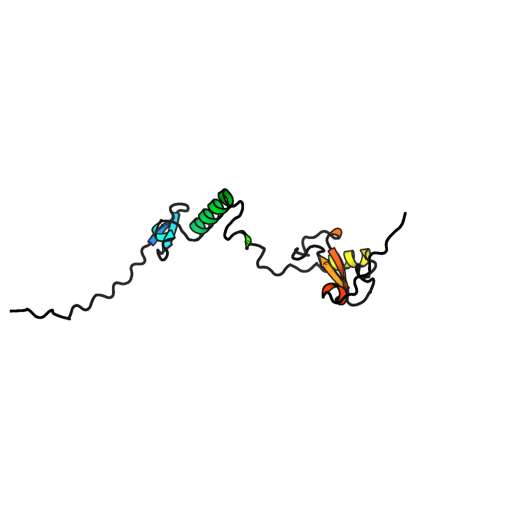.00 94.06 79 PRO A O 1
ATOM 612 N N . MET A 1 80 ? -5.751 12.848 15.248 1.00 94.69 80 MET A N 1
ATOM 613 C CA . MET A 1 80 ? -6.830 12.130 14.577 1.00 94.69 80 MET A CA 1
ATOM 614 C C . MET A 1 80 ? -7.439 11.039 15.464 1.00 94.69 80 MET A C 1
ATOM 616 O O . MET A 1 80 ? -8.655 10.855 15.476 1.00 94.69 80 MET A O 1
ATOM 620 N N . ARG A 1 81 ? -6.617 10.342 16.261 1.00 94.75 81 ARG A N 1
ATOM 621 C CA . ARG A 1 81 ? -7.105 9.361 17.244 1.00 94.75 81 ARG A CA 1
ATOM 622 C C . ARG A 1 81 ? -8.052 10.011 18.251 1.00 94.75 81 ARG A C 1
ATOM 624 O O . ARG A 1 81 ? -9.116 9.455 18.502 1.00 94.75 81 ARG A O 1
ATOM 631 N N . TRP A 1 82 ? -7.708 11.192 18.765 1.00 95.50 82 TRP A N 1
ATOM 632 C CA . TRP A 1 82 ? -8.560 11.936 19.697 1.00 95.50 82 TRP A CA 1
ATOM 633 C C . TRP A 1 82 ? -9.893 12.358 19.082 1.00 95.50 82 TRP A C 1
ATOM 635 O O . TRP A 1 82 ? -10.929 12.143 19.708 1.00 95.50 82 TRP A O 1
ATOM 645 N N . ILE A 1 83 ? -9.883 12.885 17.855 1.00 95.44 83 ILE A N 1
ATOM 646 C CA . ILE A 1 83 ? -11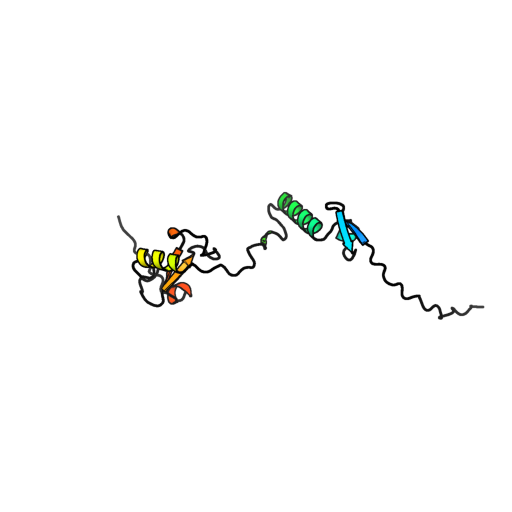.108 13.262 17.129 1.00 95.44 83 ILE A CA 1
ATOM 647 C C . ILE A 1 83 ? -12.038 12.050 16.986 1.00 95.44 83 ILE A C 1
ATOM 649 O O . ILE A 1 83 ? -13.226 12.118 17.304 1.00 95.44 83 ILE A O 1
ATOM 653 N N . VAL A 1 84 ? -11.485 10.914 16.556 1.00 95.56 84 VAL A N 1
ATOM 654 C CA . VAL A 1 84 ? -12.244 9.674 16.353 1.00 95.56 84 VAL A CA 1
ATOM 655 C C . VAL A 1 84 ? -12.774 9.115 17.678 1.00 95.56 84 VAL A C 1
ATOM 657 O O . VAL A 1 84 ? -13.929 8.697 17.746 1.00 95.56 84 VAL A O 1
ATOM 660 N N . TRP A 1 85 ? -11.983 9.153 18.752 1.00 96.50 85 TRP A N 1
ATOM 661 C CA . TRP A 1 85 ? -12.431 8.711 20.075 1.00 96.50 85 TRP A CA 1
ATOM 662 C C . TRP A 1 85 ? -13.520 9.601 20.663 1.00 96.50 85 TRP A C 1
ATOM 664 O O . TRP A 1 85 ? -14.478 9.073 21.222 1.00 96.50 85 TRP A O 1
ATOM 674 N N . GLN A 1 86 ? -13.416 10.922 20.514 1.00 95.94 86 GLN A N 1
ATOM 675 C CA . GLN A 1 86 ? -14.459 11.850 20.955 1.00 95.94 86 GLN A CA 1
ATOM 676 C C . GLN A 1 86 ? -15.764 11.617 20.191 1.00 95.94 86 GLN A C 1
ATOM 678 O O . GLN A 1 86 ? -16.815 11.497 20.821 1.00 95.94 86 GLN A O 1
ATOM 683 N N . ARG A 1 87 ? -15.692 11.461 18.860 1.00 95.06 87 ARG A N 1
ATOM 684 C CA . ARG A 1 87 ? -16.847 11.108 18.018 1.00 95.06 87 ARG A CA 1
ATOM 685 C C . ARG A 1 87 ? -17.529 9.830 18.504 1.00 95.06 87 ARG A C 1
ATOM 687 O O . ARG A 1 87 ? -18.751 9.778 18.593 1.00 95.06 87 ARG A O 1
ATOM 694 N N . ASP A 1 88 ? -16.739 8.812 18.835 1.00 94.69 88 ASP A N 1
ATOM 695 C CA . ASP A 1 88 ? -17.242 7.499 19.250 1.00 94.69 88 ASP A CA 1
ATOM 696 C C . ASP A 1 88 ? -17.538 7.421 20.766 1.00 94.69 88 ASP A C 1
ATOM 698 O O . ASP A 1 88 ? -17.814 6.342 21.299 1.00 94.69 88 ASP A O 1
ATOM 702 N N . GLY A 1 89 ? -17.473 8.549 21.488 1.00 95.75 89 GLY A N 1
ATOM 703 C CA . GLY A 1 89 ? -17.749 8.630 22.924 1.00 95.75 89 GLY A CA 1
ATOM 704 C C . GLY A 1 89 ? -16.823 7.764 23.782 1.00 95.75 89 GLY A C 1
ATOM 705 O O . GLY A 1 89 ? -17.268 7.213 24.790 1.00 95.75 89 GLY A O 1
ATOM 706 N N . PHE A 1 90 ? -15.566 7.595 23.359 1.00 96.00 90 PHE A N 1
ATOM 707 C CA . PHE A 1 90 ? -14.562 6.722 23.977 1.00 96.00 90 PHE A CA 1
ATOM 708 C C . PHE A 1 90 ? -15.064 5.286 24.177 1.00 96.00 90 PHE A C 1
ATOM 710 O O . PHE A 1 90 ? -14.824 4.651 25.206 1.00 96.00 90 PHE A O 1
ATOM 717 N N . LYS A 1 91 ? -15.784 4.753 23.184 1.00 96.00 91 LYS A N 1
ATOM 718 C CA . LYS A 1 91 ? -16.286 3.378 23.195 1.00 96.00 91 LYS A CA 1
ATOM 719 C C . LYS A 1 91 ? -15.918 2.654 21.914 1.00 96.00 91 LYS A C 1
ATOM 721 O O . LYS A 1 91 ? -15.918 3.201 20.818 1.00 96.00 91 LYS A O 1
ATOM 726 N N . CYS A 1 92 ? -15.636 1.366 22.048 1.00 94.81 92 CYS A N 1
ATOM 727 C CA . CYS A 1 92 ? -15.439 0.487 20.911 1.00 94.81 92 CYS A CA 1
ATOM 728 C C . CYS A 1 92 ? -16.739 0.382 20.099 1.00 94.81 92 CYS A C 1
ATOM 730 O O . CYS A 1 92 ? -17.740 -0.119 20.610 1.00 94.81 92 CYS A O 1
ATOM 732 N N . GLY A 1 93 ? -16.698 0.725 18.810 1.00 90.62 93 GLY A N 1
ATOM 733 C CA . GLY A 1 93 ? -17.852 0.636 17.906 1.00 90.62 93 GLY A CA 1
ATOM 734 C C . GLY A 1 93 ? -18.381 -0.790 17.691 1.00 90.62 93 GLY A C 1
ATOM 735 O O . GLY A 1 93 ? -19.506 -0.977 17.239 1.00 90.62 93 GLY A O 1
ATOM 736 N N . ARG A 1 94 ? -17.600 -1.818 18.056 1.00 91.38 94 ARG A N 1
ATOM 737 C CA . ARG A 1 94 ? -17.963 -3.236 17.886 1.00 91.38 94 ARG A CA 1
ATOM 738 C C . ARG A 1 94 ? -18.609 -3.851 19.131 1.00 91.38 94 ARG A C 1
ATOM 740 O O . ARG A 1 94 ? -19.619 -4.540 19.014 1.00 91.38 94 ARG A O 1
ATOM 747 N N . CYS A 1 95 ? -18.052 -3.622 20.323 1.00 90.56 95 CYS A N 1
ATOM 748 C CA . CYS A 1 95 ? -18.561 -4.221 21.568 1.00 90.56 95 CYS A CA 1
ATOM 749 C C . CYS A 1 95 ? -19.070 -3.207 22.604 1.00 90.56 95 CYS A C 1
ATOM 751 O O . CYS A 1 95 ? -19.861 -3.579 23.469 1.00 90.56 95 CYS A O 1
ATOM 753 N N . GLY A 1 96 ? -18.689 -1.933 22.500 1.00 92.38 96 GLY A N 1
ATOM 754 C CA . GLY A 1 96 ? -19.042 -0.868 23.444 1.00 92.38 96 GLY A CA 1
ATOM 755 C C . GLY A 1 96 ? -18.121 -0.732 24.661 1.00 92.38 96 GLY A C 1
ATOM 756 O O . GLY A 1 96 ? -18.385 0.121 25.499 1.00 92.38 96 GLY A O 1
ATOM 757 N N . SER A 1 97 ? -17.063 -1.543 24.776 1.00 92.81 97 SER A N 1
ATOM 758 C CA . SER A 1 97 ? -16.053 -1.403 25.841 1.00 92.81 97 SER A CA 1
ATOM 759 C C . SER A 1 97 ? -15.285 -0.086 25.700 1.00 92.81 97 SER A C 1
ATOM 761 O O . SER A 1 97 ? -15.027 0.341 24.577 1.00 92.81 97 SER A O 1
ATOM 763 N N . SER A 1 98 ? -14.906 0.517 26.825 1.00 93.31 98 SER A N 1
ATOM 764 C CA . SER A 1 98 ? -14.046 1.704 26.923 1.00 93.31 98 SER A CA 1
ATOM 765 C C . SER A 1 98 ? -12.567 1.369 27.153 1.00 93.31 98 SER A C 1
ATOM 767 O O . SER A 1 98 ? -11.736 2.269 27.218 1.00 93.31 98 SER A O 1
ATOM 769 N N . ASP A 1 99 ? -12.216 0.086 27.269 1.00 89.62 99 ASP A N 1
ATOM 770 C CA . ASP A 1 99 ? -10.869 -0.330 27.659 1.00 89.62 99 ASP A CA 1
ATOM 771 C C . ASP A 1 99 ? -9.981 -0.577 26.441 1.00 89.62 99 ASP A C 1
ATOM 773 O O . ASP A 1 99 ? -10.391 -1.219 25.465 1.00 89.62 99 ASP A O 1
ATOM 777 N N . MET A 1 100 ? -8.715 -0.155 26.541 1.00 91.25 100 MET A N 1
ATOM 778 C CA . MET A 1 100 ? -7.657 -0.501 25.581 1.00 91.25 100 MET A CA 1
ATOM 779 C C . MET A 1 100 ? -8.067 -0.210 24.126 1.00 91.25 100 MET A C 1
ATOM 781 O O . MET A 1 100 ? -7.991 -1.082 23.248 1.00 91.25 100 MET A O 1
ATOM 785 N N . LEU A 1 101 ? -8.556 1.012 23.901 1.00 94.19 101 LEU A N 1
ATOM 786 C CA . LEU A 1 101 ? -9.045 1.492 22.613 1.00 94.19 101 LEU A CA 1
ATOM 787 C C . LEU A 1 101 ? -7.902 1.789 21.641 1.00 94.19 101 LEU A C 1
ATOM 789 O O . LEU A 1 101 ? -6.819 2.237 22.011 1.00 94.19 101 LEU A O 1
ATOM 793 N N . ARG A 1 102 ? -8.180 1.573 20.360 1.00 94.00 102 ARG A N 1
ATOM 794 C CA . ARG A 1 102 ? -7.357 1.965 19.221 1.00 94.00 102 ARG A CA 1
ATOM 795 C C . ARG A 1 102 ? -8.245 2.610 18.171 1.00 94.00 102 ARG A C 1
ATOM 797 O O . ARG A 1 102 ? -9.392 2.205 18.017 1.00 94.00 102 ARG A O 1
ATOM 804 N N . ALA A 1 103 ? -7.706 3.579 17.444 1.00 94.62 103 ALA A N 1
ATOM 805 C CA . ALA A 1 103 ? -8.308 4.032 16.197 1.00 94.62 103 ALA A CA 1
ATOM 806 C C . ALA A 1 103 ? -7.611 3.298 15.046 1.00 94.62 103 ALA A C 1
ATOM 808 O O . ALA A 1 103 ? -6.378 3.293 14.983 1.00 94.62 103 ALA A O 1
ATOM 809 N N . VAL A 1 104 ? -8.380 2.639 14.183 1.00 92.12 104 VAL A N 1
ATOM 810 C CA . VAL A 1 104 ? -7.846 1.877 13.046 1.00 92.12 104 VAL A CA 1
ATOM 811 C C . VAL A 1 104 ? -8.622 2.196 11.771 1.00 92.12 104 VAL A C 1
ATOM 813 O O . VAL A 1 104 ? -9.819 2.485 11.854 1.00 92.12 104 VAL A O 1
ATOM 816 N N . PRO A 1 105 ? -7.978 2.123 10.596 1.00 91.69 105 PRO A N 1
ATOM 817 C CA . PRO A 1 105 ? -8.685 2.134 9.323 1.00 91.69 105 PRO A CA 1
ATOM 818 C C . PRO A 1 105 ? -9.771 1.053 9.267 1.00 91.69 105 PRO A C 1
ATOM 820 O O . PRO A 1 105 ? -9.527 -0.092 9.656 1.00 91.69 105 PRO A O 1
ATOM 823 N N . LYS A 1 106 ? -10.956 1.403 8.755 1.00 89.38 106 LYS A N 1
ATOM 824 C CA . LYS A 1 106 ? -12.026 0.431 8.462 1.00 89.38 106 LYS A CA 1
ATOM 825 C C . LYS A 1 106 ? -11.603 -0.541 7.359 1.00 89.38 106 LYS A C 1
ATOM 827 O O . LYS A 1 106 ? -11.943 -1.722 7.402 1.00 89.38 106 LYS A O 1
ATOM 832 N N . GLU A 1 107 ? -10.857 -0.037 6.379 1.00 84.06 107 GLU A N 1
ATOM 833 C CA . GLU A 1 107 ? -10.281 -0.833 5.301 1.00 84.06 107 GLU A CA 1
ATOM 834 C C . GLU A 1 107 ? -8.926 -1.417 5.714 1.00 84.06 107 GLU A C 1
ATOM 836 O O . GLU A 1 107 ? -8.039 -0.725 6.220 1.00 84.06 107 GLU A O 1
ATOM 841 N N . ARG A 1 108 ? -8.746 -2.721 5.492 1.00 78.00 108 ARG A N 1
ATOM 842 C CA . ARG A 1 108 ? -7.514 -3.416 5.863 1.00 78.00 108 ARG A CA 1
ATOM 843 C C . ARG A 1 108 ? -6.370 -2.999 4.938 1.00 78.00 108 ARG A C 1
ATOM 845 O O . ARG A 1 108 ? -6.444 -3.215 3.738 1.00 78.00 108 ARG A O 1
ATOM 852 N N . GLY A 1 109 ? -5.276 -2.517 5.525 1.00 75.00 109 GLY A N 1
ATOM 853 C CA . GLY A 1 109 ? -4.059 -2.158 4.789 1.00 75.00 109 GLY A CA 1
ATOM 854 C C . GLY A 1 109 ? -4.008 -0.707 4.310 1.00 75.00 109 GLY A C 1
ATOM 855 O O . GLY A 1 109 ? -3.011 -0.326 3.709 1.00 75.00 109 GLY A O 1
ATOM 856 N N . ALA A 1 110 ? -5.030 0.103 4.604 1.00 80.94 110 ALA A N 1
ATOM 857 C CA . ALA A 1 110 ? -5.005 1.530 4.315 1.00 80.94 110 ALA A CA 1
ATOM 858 C C . ALA A 1 110 ? -4.041 2.294 5.247 1.00 80.94 110 ALA A C 1
ATOM 860 O O . ALA A 1 110 ? -3.888 1.961 6.426 1.00 80.94 110 ALA A O 1
ATOM 861 N N . ASP A 1 111 ? -3.420 3.340 4.704 1.00 84.56 111 ASP A N 1
ATOM 862 C CA . ASP A 1 111 ? -2.529 4.260 5.415 1.00 84.56 111 ASP A CA 1
ATOM 863 C C . ASP A 1 111 ? -3.331 5.189 6.339 1.00 84.56 111 ASP A C 1
ATOM 865 O O . ASP A 1 111 ? -4.081 6.047 5.876 1.00 84.56 111 ASP A O 1
ATOM 869 N N . GLY A 1 112 ? -3.166 5.051 7.657 1.00 81.25 112 GLY A N 1
ATOM 870 C CA . GLY A 1 112 ? -3.953 5.798 8.641 1.00 81.25 112 GLY A CA 1
ATOM 871 C C . GLY A 1 112 ? -3.706 7.312 8.670 1.00 81.25 112 GLY A C 1
ATOM 872 O O . GLY A 1 112 ? -4.530 8.034 9.225 1.00 81.25 112 GLY A O 1
ATOM 873 N N . ASP A 1 113 ? -2.607 7.801 8.091 1.00 84.94 113 ASP A N 1
ATOM 874 C CA . ASP A 1 113 ? -2.243 9.225 8.020 1.00 84.94 113 ASP A CA 1
ATOM 875 C C . ASP A 1 113 ? -2.922 9.983 6.871 1.00 84.94 113 ASP A C 1
ATOM 877 O O . ASP A 1 113 ? -2.918 11.211 6.872 1.00 84.94 113 ASP A O 1
ATOM 881 N N . LYS A 1 114 ? -3.524 9.269 5.915 1.00 87.88 114 LYS A N 1
ATOM 882 C CA . LYS A 1 114 ? -4.190 9.856 4.737 1.00 87.88 114 LYS A CA 1
ATOM 883 C C . LYS A 1 114 ? -5.711 9.742 4.778 1.00 87.88 114 LYS A C 1
ATOM 885 O O . LYS A 1 114 ? -6.386 10.204 3.862 1.00 87.88 114 LYS A O 1
ATOM 890 N N . LEU A 1 115 ? -6.253 9.081 5.796 1.00 89.25 115 LEU A N 1
ATOM 891 C CA . LEU A 1 115 ? -7.679 8.801 5.881 1.00 89.25 115 LEU A CA 1
ATOM 892 C C . LEU A 1 115 ? -8.441 9.948 6.545 1.00 89.25 115 LEU A C 1
ATOM 894 O O . LEU A 1 115 ? -7.964 10.499 7.538 1.00 89.25 115 LEU A O 1
ATOM 898 N N . PRO A 1 116 ? -9.651 10.264 6.062 1.00 91.94 116 PRO A N 1
ATOM 899 C CA . PRO A 1 116 ? -10.549 11.165 6.765 1.00 91.94 116 PRO A CA 1
ATOM 900 C C . PRO A 1 116 ? -11.141 10.468 8.011 1.00 91.94 116 PRO A C 1
ATOM 902 O O . PRO A 1 116 ? -11.110 9.231 8.099 1.00 91.94 116 PRO A O 1
ATOM 905 N N . PRO A 1 117 ? -11.682 11.212 8.996 1.00 89.38 117 PRO A N 1
ATOM 906 C CA . PRO A 1 117 ? -12.135 10.636 10.267 1.00 89.38 117 PRO A CA 1
ATOM 907 C C . PRO A 1 117 ? -13.182 9.526 10.088 1.00 89.38 117 PRO A C 1
ATOM 909 O O . PRO A 1 117 ? -13.223 8.560 10.853 1.00 89.38 117 PRO A O 1
ATOM 912 N N . GLU A 1 118 ? -14.020 9.619 9.058 1.00 92.06 118 GLU A N 1
ATOM 913 C CA . GLU A 1 118 ? -15.116 8.693 8.753 1.00 92.06 118 GLU A CA 1
ATOM 914 C C . GLU A 1 118 ? -14.610 7.316 8.309 1.00 92.06 118 GLU A C 1
ATOM 916 O O . GLU A 1 118 ? -15.303 6.311 8.497 1.00 92.06 118 GLU A O 1
ATOM 921 N N . ALA A 1 119 ? -13.395 7.247 7.760 1.00 92.44 119 ALA A N 1
ATOM 922 C CA . ALA A 1 119 ? -12.750 6.007 7.338 1.00 92.44 119 ALA A CA 1
ATOM 923 C C . ALA A 1 119 ? -12.021 5.287 8.490 1.00 92.44 119 ALA A C 1
ATOM 925 O O . ALA A 1 119 ? -11.469 4.202 8.294 1.00 92.44 119 ALA A O 1
ATOM 926 N N . ILE A 1 120 ? -12.053 5.855 9.699 1.00 94.06 120 ILE A N 1
ATOM 927 C CA . ILE A 1 120 ? -11.401 5.328 10.900 1.00 94.06 120 ILE A CA 1
ATOM 928 C C . ILE A 1 120 ? -12.474 4.935 11.927 1.00 94.06 120 ILE A C 1
ATOM 930 O O . ILE A 1 120 ? -13.468 5.639 12.129 1.00 94.06 120 ILE A O 1
ATOM 934 N N . GLU A 1 121 ? -12.299 3.789 12.583 1.00 94.50 121 GLU A N 1
ATOM 935 C CA . GLU A 1 121 ? -13.173 3.307 13.661 1.00 94.50 121 GLU A CA 1
ATOM 936 C C . GLU A 1 121 ? -12.427 3.176 14.996 1.00 94.50 121 GLU A C 1
ATOM 938 O O . GLU A 1 121 ? -11.252 2.796 15.037 1.00 94.50 121 GLU A O 1
ATOM 943 N N . THR A 1 122 ? -13.131 3.435 16.102 1.00 96.19 122 THR A N 1
ATOM 944 C CA . THR A 1 122 ? -12.654 3.111 17.451 1.00 96.19 122 THR A CA 1
ATOM 945 C C . THR A 1 122 ? -12.927 1.647 17.788 1.00 96.19 122 THR A C 1
ATOM 947 O O . THR A 1 122 ? -14.075 1.201 17.855 1.00 96.19 122 THR A O 1
ATOM 950 N N . VAL A 1 123 ? -11.880 0.875 18.080 1.00 94.81 123 VAL A N 1
ATOM 951 C CA . VAL A 1 123 ? -11.975 -0.549 18.438 1.00 94.81 123 VAL A CA 1
ATOM 952 C C . VAL A 1 123 ? -11.101 -0.898 19.635 1.00 94.81 123 VAL A C 1
ATOM 954 O O . VAL A 1 123 ? -9.989 -0.403 19.763 1.00 94.81 123 VAL A O 1
ATOM 957 N N . CYS A 1 124 ? -11.560 -1.793 20.511 1.00 94.12 124 CYS A N 1
ATOM 958 C CA . CYS A 1 124 ? -10.707 -2.318 21.579 1.00 94.12 124 CYS A CA 1
ATOM 959 C C . CYS A 1 124 ? -9.766 -3.418 21.058 1.00 94.12 124 CYS A C 1
ATOM 961 O O . CYS A 1 124 ? -10.079 -4.114 20.085 1.00 94.12 124 CYS A O 1
ATOM 963 N N . ASN A 1 125 ? -8.647 -3.651 21.751 1.00 90.94 125 ASN A N 1
ATOM 964 C CA . ASN A 1 125 ? -7.672 -4.698 21.397 1.00 90.94 125 ASN A CA 1
ATOM 965 C C . ASN A 1 125 ? -8.291 -6.101 21.234 1.00 90.94 125 ASN A C 1
ATOM 967 O O . ASN A 1 125 ? -7.869 -6.879 20.373 1.00 90.94 125 ASN A O 1
ATOM 971 N N . ARG A 1 126 ? -9.314 -6.437 22.032 1.00 89.31 126 ARG A N 1
ATOM 972 C CA . ARG A 1 126 ? -10.018 -7.727 21.919 1.00 89.31 126 ARG A CA 1
ATOM 973 C C . ARG A 1 126 ? -10.753 -7.840 20.583 1.00 89.31 126 ARG A C 1
ATOM 975 O O . ARG A 1 126 ? -10.584 -8.829 19.879 1.00 89.31 126 ARG A O 1
ATOM 982 N N . CYS A 1 127 ? -11.506 -6.808 20.201 1.00 89.50 127 CYS A N 1
ATOM 983 C CA . CYS A 1 127 ? -12.220 -6.777 18.923 1.00 89.50 127 CYS A CA 1
ATOM 984 C C . CYS A 1 127 ? -11.283 -6.668 17.718 1.00 89.50 127 CYS A C 1
ATOM 986 O O . CYS A 1 127 ? -11.596 -7.218 16.663 1.00 89.50 127 CYS A O 1
ATOM 988 N N . LEU A 1 128 ? -10.145 -5.988 17.871 1.00 88.50 128 LEU A N 1
ATOM 989 C CA . LEU A 1 128 ? -9.135 -5.883 16.822 1.00 88.50 128 LEU A CA 1
ATOM 990 C C . LEU A 1 128 ? -8.450 -7.230 16.552 1.00 88.50 128 LEU A C 1
ATOM 992 O O . LEU A 1 128 ? -8.266 -7.603 15.401 1.00 88.50 128 LEU A O 1
ATOM 996 N N . SER A 1 129 ? -8.132 -7.993 17.601 1.00 86.06 129 SER A N 1
ATOM 997 C CA . SER A 1 129 ? -7.487 -9.313 17.483 1.00 86.06 129 SER A CA 1
ATOM 998 C C . SER A 1 129 ? -8.431 -10.453 17.072 1.00 86.06 129 SER A C 1
ATOM 1000 O O . SER A 1 129 ? -8.050 -11.616 17.154 1.00 86.06 129 SER A O 1
ATOM 1002 N N . GLY A 1 130 ? -9.675 -10.155 16.679 1.00 76.50 130 GLY A N 1
ATOM 1003 C CA . GLY A 1 130 ? -10.671 -11.170 16.311 1.00 76.50 130 GLY A CA 1
ATOM 1004 C C . GLY A 1 130 ? -11.210 -11.994 17.488 1.00 76.50 130 GLY A C 1
ATOM 1005 O O . GLY A 1 130 ? -12.051 -12.861 17.289 1.00 76.50 130 GLY A O 1
ATOM 1006 N N . ARG A 1 131 ? -10.775 -11.696 18.720 1.00 62.47 131 ARG A N 1
ATOM 1007 C CA . ARG A 1 131 ? -11.214 -12.349 19.967 1.00 62.47 131 ARG A CA 1
ATOM 1008 C C . ARG A 1 131 ? -12.387 -11.635 20.643 1.00 62.47 131 ARG A C 1
ATOM 1010 O O . ARG A 1 131 ? -12.788 -11.990 21.747 1.00 62.47 131 ARG A O 1
ATOM 1017 N N . GLY A 1 132 ? -12.915 -10.590 20.013 1.00 54.66 132 GLY A N 1
ATOM 1018 C CA . GLY A 1 132 ? -14.057 -9.839 20.513 1.00 54.66 132 GLY A CA 1
ATOM 1019 C C . GLY A 1 132 ? -15.362 -10.521 20.138 1.00 54.66 132 GLY A C 1
ATOM 1020 O O . GLY A 1 132 ? -15.588 -10.831 18.969 1.00 54.66 132 GLY A O 1
ATOM 1021 N N . HIS A 1 133 ? -16.237 -10.705 21.124 1.00 54.94 133 HIS A N 1
ATOM 1022 C CA . HIS A 1 133 ? -17.625 -11.095 20.909 1.00 54.94 133 HIS A CA 1
ATOM 1023 C C . HIS A 1 133 ? -18.247 -10.198 19.828 1.00 54.94 133 HIS A C 1
ATOM 1025 O O . HIS A 1 133 ? -18.404 -8.992 20.033 1.00 54.94 133 HIS A O 1
ATOM 1031 N N . ARG A 1 134 ? -18.597 -10.774 18.669 1.00 50.66 134 ARG A N 1
ATOM 1032 C CA . ARG A 1 134 ? -19.470 -10.105 17.698 1.00 50.66 134 ARG A CA 1
ATOM 1033 C C . ARG A 1 134 ? -20.755 -9.756 18.447 1.00 50.66 134 ARG A C 1
ATOM 1035 O O . ARG A 1 134 ? -21.498 -10.666 18.814 1.00 50.66 134 ARG A O 1
ATOM 1042 N N . LYS A 1 135 ? -21.052 -8.471 18.668 1.00 49.69 135 LYS A N 1
ATOM 1043 C CA . LYS A 1 135 ? -22.442 -8.095 18.939 1.00 49.69 135 LYS A CA 1
ATOM 1044 C C . LYS A 1 135 ? -23.239 -8.553 17.721 1.00 49.69 135 LYS A C 1
ATOM 1046 O O . LYS A 1 135 ? -23.009 -8.069 16.613 1.00 49.69 135 LYS A O 1
ATOM 1051 N N . ARG A 1 136 ? -24.136 -9.526 17.921 1.00 44.38 136 ARG A N 1
ATOM 1052 C CA . ARG A 1 136 ? -25.237 -9.786 16.990 1.00 44.38 136 ARG A CA 1
ATOM 1053 C C . ARG A 1 136 ? -25.854 -8.425 16.673 1.00 44.38 136 ARG A C 1
ATOM 1055 O O . ARG A 1 136 ? -26.182 -7.686 17.603 1.00 44.38 136 ARG A O 1
ATOM 1062 N N . ARG A 1 137 ? -25.954 -8.081 15.385 1.00 41.34 137 ARG A N 1
ATOM 1063 C CA . ARG A 1 137 ? -26.767 -6.947 14.937 1.00 41.34 137 ARG A CA 1
ATOM 1064 C C . ARG A 1 137 ? -28.122 -7.077 15.635 1.00 41.34 137 ARG A C 1
ATOM 1066 O O . ARG A 1 137 ? -28.781 -8.103 15.478 1.00 41.34 137 ARG A O 1
ATOM 1073 N N . ARG A 1 138 ? -28.493 -6.092 16.459 1.00 42.94 138 ARG A N 1
ATOM 1074 C CA . ARG A 1 138 ? -29.887 -5.941 16.878 1.00 42.94 138 ARG A CA 1
ATOM 1075 C C . ARG A 1 138 ? -30.672 -5.703 15.593 1.00 42.94 138 ARG A C 1
ATOM 1077 O O . ARG A 1 138 ? -30.362 -4.758 14.872 1.00 42.94 138 ARG A O 1
ATOM 1084 N N . GLY A 1 139 ? -31.603 -6.600 15.291 1.00 45.97 139 GLY A N 1
ATOM 1085 C CA . GLY A 1 139 ? -32.660 -6.307 14.339 1.00 45.97 139 GLY A CA 1
ATOM 1086 C C . GLY A 1 139 ? -33.513 -5.159 14.877 1.00 45.97 139 GLY A C 1
ATOM 1087 O O . GLY A 1 139 ? -33.819 -5.126 16.068 1.00 45.97 139 GLY A O 1
ATOM 1088 N N . GLY A 1 140 ? -33.849 -4.227 13.996 1.00 36.25 140 GLY A N 1
ATOM 1089 C CA . GLY A 1 140 ? -35.105 -3.484 14.007 1.00 36.25 140 GLY A CA 1
ATOM 1090 C C . GLY A 1 140 ? -35.697 -3.724 12.613 1.00 36.25 140 GLY A C 1
ATOM 1091 O O . GLY A 1 140 ? -34.954 -3.623 11.643 1.00 36.25 140 GLY A O 1
ATOM 1092 N N . GLY A 1 141 ? -36.919 -4.213 12.435 1.00 38.88 141 GLY A N 1
ATOM 1093 C CA . GLY A 1 141 ? -38.070 -4.039 13.307 1.00 38.88 141 GLY A CA 1
ATOM 1094 C C . GLY A 1 141 ? -38.741 -2.719 12.962 1.00 38.88 141 GLY A C 1
ATOM 1095 O O . GLY A 1 141 ? -38.659 -1.791 13.756 1.00 38.88 141 GLY A O 1
ATOM 1096 N N . GLU A 1 142 ? -39.330 -2.679 11.770 1.00 34.28 142 GLU A N 1
ATOM 1097 C CA . GLU A 1 142 ? -40.592 -2.001 11.462 1.00 34.28 142 GLU A CA 1
ATOM 1098 C C . GLU A 1 142 ? -41.469 -3.018 10.727 1.00 34.28 142 GLU A C 1
ATOM 1100 O O . GLU A 1 142 ? -40.899 -3.782 9.908 1.00 34.28 142 GLU A O 1
#

Secondary structure (DSSP, 8-state):
-PPP---------------EEE-TTT--EEE--SHHHHTT--HHHHHHHHHHHHHHHHSS-SSGGG-S-SSPPPPPPHHHHHHHHHHTTTS-TTT---SSEEEEESSTT--TTS--GGGEEEEEHHHHTT-S---PPPP---

pLDDT: mean 79.66, std 19.17, range [34.28, 96.75]

Radius of gyration: 30.53 Å; chains: 1; bounding box: 93×58×65 Å